Protein AF-A0A7K2Z3S9-F1 (afdb_monomer)

Mean predicted aligned error: 18.81 Å

Solvent-accessible surface area (backbone atoms only — not comparable to full-atom values): 9634 Å² total; per-residue (Å²): 133,86,85,84,77,83,76,84,80,80,79,87,72,74,95,81,72,78,74,82,77,88,62,80,85,52,61,67,60,51,36,52,52,23,56,70,39,91,51,65,69,46,23,52,49,24,52,53,47,52,54,48,53,53,50,52,51,50,52,53,52,52,50,52,52,50,53,54,51,51,51,53,50,52,53,52,51,53,52,49,55,52,51,51,52,51,51,52,31,63,73,67,68,54,88,62,94,75,72,83,78,68,78,80,77,74,78,61,55,76,69,51,48,52,50,52,47,51,53,35,47,59,48,25,63,77,72,73,45,93,64,73,96,66,83,81,72,56,65,71,56,48,54,52,42,48,50,52,66,63,56,66,77,74,124

pLDDT: mean 78.8, std 19.49, range [33.44, 98.38]

Foldseek 3Di:
DDDDDDDPDPPPDDPPPPPPPPDPPPLVVCLVCQCPDPDPVSNVVSVVVVVVVVVVVVVVVVVVVVVVVVVVVVVVVQVVVVVVVVVVCVVVVPPDPPPPPDRPPPPDPPVVQVVLLVVLVVVCVVVVHDFDPDDDTDPVSSVVSVCVVVVVVPD

Radius of gyration: 31.71 Å; Cα contacts (8 Å, |Δi|>4): 52; chains: 1; bounding box: 63×35×112 Å

Structure (mmCIF, N/CA/C/O backbone):
data_AF-A0A7K2Z3S9-F1
#
_entry.id   AF-A0A7K2Z3S9-F1
#
loop_
_atom_site.group_PDB
_atom_site.id
_atom_site.type_symbol
_atom_site.label_atom_id
_atom_site.label_alt_id
_atom_site.label_comp_id
_atom_site.label_asym_id
_atom_site.label_entity_id
_atom_site.label_seq_i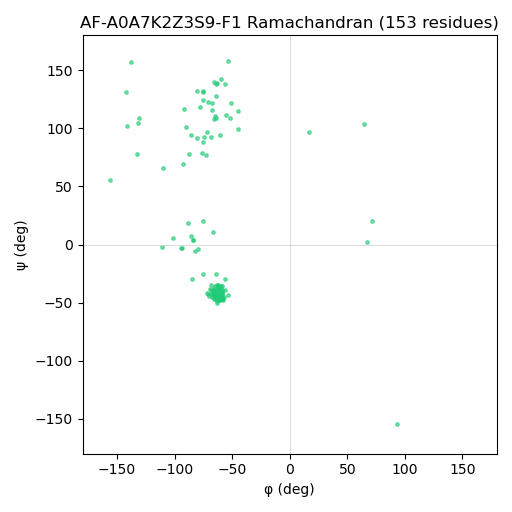d
_atom_site.pdbx_PDB_ins_code
_atom_site.Cartn_x
_atom_site.Cartn_y
_atom_site.Cartn_z
_atom_site.occupancy
_atom_site.B_iso_or_equiv
_atom_site.auth_seq_id
_atom_site.auth_comp_id
_atom_site.auth_asym_id
_atom_site.auth_atom_id
_atom_site.pdbx_PDB_model_num
ATOM 1 N N . MET A 1 1 ? 35.272 22.541 -72.892 1.00 40.94 1 MET A N 1
ATOM 2 C CA . MET A 1 1 ? 33.883 22.992 -73.126 1.00 40.94 1 MET A CA 1
ATOM 3 C C . MET A 1 1 ? 33.011 22.112 -72.241 1.00 40.94 1 MET A C 1
ATOM 5 O O . MET A 1 1 ? 33.272 20.923 -72.189 1.00 40.94 1 MET A O 1
ATOM 9 N N . ILE A 1 2 ? 32.170 22.737 -71.425 1.00 45.34 2 ILE A N 1
ATOM 10 C CA . ILE A 1 2 ? 31.662 22.277 -70.119 1.00 45.34 2 ILE A CA 1
ATOM 11 C C . ILE A 1 2 ? 30.796 21.007 -70.229 1.00 45.34 2 ILE A C 1
ATOM 13 O O . ILE A 1 2 ? 29.838 20.997 -70.995 1.00 45.34 2 ILE A O 1
ATOM 17 N N . GLU A 1 3 ? 31.111 19.970 -69.443 1.00 49.41 3 GLU A N 1
ATOM 18 C CA . GLU A 1 3 ? 30.195 18.853 -69.170 1.00 49.41 3 GLU A CA 1
ATOM 19 C C . GLU A 1 3 ? 29.161 19.301 -68.132 1.00 49.41 3 GLU A C 1
ATOM 21 O O . GLU A 1 3 ? 29.504 19.683 -67.014 1.00 49.41 3 GLU A O 1
ATOM 26 N N . ILE A 1 4 ? 27.889 19.286 -68.524 1.00 55.91 4 ILE A N 1
ATOM 27 C CA . ILE A 1 4 ? 26.749 19.520 -67.640 1.00 55.91 4 ILE A CA 1
ATOM 28 C C . ILE A 1 4 ? 26.342 18.155 -67.086 1.00 55.91 4 ILE A C 1
ATOM 30 O O . ILE A 1 4 ? 25.690 17.371 -67.773 1.00 55.91 4 ILE A O 1
ATOM 34 N N . VAL A 1 5 ? 26.739 17.871 -65.848 1.00 63.78 5 VAL A N 1
ATOM 35 C CA . VAL A 1 5 ? 26.147 16.799 -65.043 1.00 63.78 5 VAL A CA 1
ATOM 36 C C . VAL A 1 5 ? 25.021 17.439 -64.228 1.00 63.78 5 VAL A C 1
ATOM 38 O O . VAL A 1 5 ? 25.312 18.337 -63.438 1.00 63.78 5 VAL A O 1
ATOM 41 N N . PRO A 1 6 ? 23.744 17.059 -64.410 1.00 62.94 6 PRO A N 1
ATOM 42 C CA . PRO A 1 6 ? 22.683 17.548 -63.542 1.00 62.94 6 PRO A CA 1
ATOM 43 C C . PRO A 1 6 ? 22.820 16.911 -62.153 1.00 62.94 6 PRO A C 1
ATOM 45 O O . PRO A 1 6 ? 22.829 15.687 -62.013 1.00 62.94 6 PRO A O 1
ATOM 48 N N . GLU A 1 7 ? 22.948 17.760 -61.136 1.00 56.31 7 GLU A N 1
ATOM 49 C CA . GLU A 1 7 ? 22.914 17.387 -59.722 1.00 56.31 7 GLU A CA 1
ATOM 50 C C . GLU A 1 7 ? 21.568 16.723 -59.370 1.00 56.31 7 GLU A C 1
ATOM 52 O O . GLU A 1 7 ? 20.523 17.155 -59.872 1.00 56.31 7 GLU A O 1
ATOM 57 N N . PRO A 1 8 ? 21.540 15.690 -58.505 1.00 57.94 8 PRO A N 1
ATOM 58 C CA . PRO A 1 8 ? 20.286 15.204 -57.955 1.00 57.94 8 PRO A CA 1
ATOM 59 C C . PRO A 1 8 ? 19.693 16.270 -57.027 1.00 57.94 8 PRO A C 1
ATOM 61 O O . PRO A 1 8 ? 20.310 16.694 -56.052 1.00 57.94 8 PRO A O 1
ATOM 64 N N . VAL A 1 9 ? 18.478 16.685 -57.375 1.00 52.41 9 VAL A N 1
ATOM 65 C CA . VAL A 1 9 ? 17.590 17.577 -56.627 1.00 52.41 9 VAL A CA 1
ATOM 66 C C . VAL A 1 9 ? 17.554 17.163 -55.154 1.00 52.41 9 VAL A C 1
ATOM 68 O O . VAL A 1 9 ? 17.074 16.080 -54.822 1.00 52.41 9 VAL A O 1
ATOM 71 N N . ILE A 1 10 ? 18.055 18.027 -54.268 1.00 51.09 10 ILE A N 1
ATOM 72 C CA . ILE A 1 10 ? 17.762 17.936 -52.837 1.00 51.09 10 ILE A CA 1
ATOM 73 C C . ILE A 1 10 ? 16.328 18.438 -52.687 1.00 51.09 10 ILE A C 1
ATOM 75 O O . ILE A 1 10 ? 16.091 19.646 -52.624 1.00 51.09 10 ILE A O 1
ATOM 79 N N . ASP A 1 11 ? 15.374 17.510 -52.725 1.00 43.53 11 ASP A N 1
ATOM 80 C CA . ASP A 1 11 ? 13.976 17.814 -52.454 1.00 43.53 11 ASP A CA 1
ATOM 81 C C . ASP A 1 11 ? 13.872 18.265 -50.994 1.00 43.53 11 ASP A C 1
ATOM 83 O O . ASP A 1 11 ? 14.125 17.516 -50.047 1.00 43.53 11 ASP A O 1
ATOM 87 N N . THR A 1 12 ? 13.629 19.561 -50.832 1.00 52.44 12 THR A N 1
ATOM 88 C CA . THR A 1 12 ? 13.254 20.166 -49.563 1.00 52.44 12 THR A CA 1
ATOM 89 C C . THR A 1 12 ? 11.768 19.900 -49.401 1.00 52.44 12 THR A C 1
ATOM 91 O O . THR A 1 12 ? 10.946 20.687 -49.865 1.00 52.44 12 THR A O 1
ATOM 94 N N . THR A 1 13 ? 11.435 18.793 -48.747 1.00 47.69 13 THR A N 1
ATOM 95 C CA . THR A 1 13 ? 10.054 18.451 -48.401 1.00 47.69 13 THR A CA 1
ATOM 96 C C . THR A 1 13 ? 9.993 18.073 -46.924 1.00 47.69 13 THR A C 1
ATOM 98 O O . THR A 1 13 ? 10.512 17.045 -46.498 1.00 47.69 13 THR A O 1
ATOM 101 N N . ASP A 1 14 ? 9.381 18.990 -46.175 1.00 43.44 14 ASP A N 1
ATOM 102 C CA . ASP A 1 14 ? 8.762 18.871 -44.853 1.00 43.44 14 ASP A CA 1
ATOM 103 C C . ASP A 1 14 ? 9.620 18.534 -43.617 1.00 43.44 14 ASP A C 1
ATOM 105 O O . ASP A 1 14 ? 9.869 17.371 -43.307 1.00 43.44 14 ASP A O 1
ATOM 109 N N . PRO A 1 15 ? 9.924 19.530 -42.755 1.00 46.00 15 PRO A N 1
ATOM 110 C CA . PRO A 1 15 ? 10.217 19.287 -41.340 1.00 46.00 15 PRO A CA 1
ATOM 111 C C . PRO A 1 15 ? 8.951 18.986 -40.503 1.00 46.00 15 PRO A C 1
ATOM 113 O O . PRO A 1 15 ? 8.977 19.136 -39.282 1.00 46.00 15 PRO A O 1
ATOM 116 N N . GLU A 1 16 ? 7.839 18.576 -41.119 1.00 48.44 16 GLU A N 1
ATOM 117 C CA . GLU A 1 16 ? 6.556 18.345 -40.447 1.00 48.44 16 GLU A CA 1
ATOM 118 C C . GLU A 1 16 ? 6.210 16.850 -40.402 1.00 48.44 16 GLU A C 1
ATOM 120 O O . GLU A 1 16 ? 5.272 16.371 -41.025 1.00 48.44 16 GLU A O 1
ATOM 125 N N . SER A 1 17 ? 7.004 16.079 -39.662 1.00 49.88 17 SER A N 1
ATOM 126 C CA . SER A 1 17 ? 6.591 14.775 -39.118 1.00 49.88 17 SER A CA 1
ATOM 127 C C . SER A 1 17 ? 7.445 14.440 -37.897 1.00 49.88 17 SER A C 1
ATOM 129 O O . SER A 1 17 ? 8.106 13.407 -37.817 1.00 49.88 17 SER A O 1
ATOM 131 N N . ILE A 1 18 ? 7.453 15.348 -36.917 1.00 48.66 18 ILE A N 1
ATOM 132 C CA . ILE A 1 18 ? 7.690 14.935 -35.533 1.00 48.66 18 ILE A CA 1
ATOM 133 C C . ILE A 1 18 ? 6.375 14.290 -35.123 1.00 48.66 18 ILE A C 1
ATOM 135 O O . ILE A 1 18 ? 5.440 14.978 -34.722 1.00 48.66 18 ILE A O 1
ATOM 139 N N . ASP A 1 19 ? 6.281 12.993 -35.392 1.00 47.06 19 ASP A N 1
ATOM 140 C CA . ASP A 1 19 ? 5.089 12.196 -35.175 1.00 47.06 19 ASP A CA 1
ATOM 141 C C . ASP A 1 19 ? 4.615 12.413 -33.734 1.00 47.06 19 ASP A C 1
ATOM 143 O O . ASP A 1 19 ? 5.273 12.031 -32.760 1.00 47.06 19 ASP A O 1
ATOM 147 N N . ALA A 1 20 ? 3.503 13.126 -33.610 1.00 50.22 20 ALA A N 1
ATOM 148 C CA . ALA A 1 20 ? 2.842 13.415 -32.360 1.00 50.22 20 ALA A CA 1
ATOM 149 C C . ALA A 1 20 ? 2.165 12.128 -31.880 1.00 50.22 20 ALA A C 1
ATOM 151 O O . ALA A 1 20 ? 0.960 11.969 -32.016 1.00 50.22 20 ALA A O 1
ATOM 152 N N . HIS A 1 21 ? 2.941 11.199 -31.324 1.00 47.91 21 HIS A N 1
ATOM 153 C CA . HIS A 1 21 ? 2.399 10.117 -30.504 1.00 47.91 21 HIS A CA 1
ATOM 154 C C . HIS A 1 21 ? 2.426 10.558 -29.040 1.00 47.91 21 HIS A C 1
ATOM 156 O O . HIS A 1 21 ? 3.204 10.083 -28.213 1.00 47.91 21 HIS A O 1
ATOM 162 N N . ASP A 1 22 ? 1.559 11.526 -28.753 1.00 51.62 22 ASP A N 1
ATOM 163 C CA . ASP A 1 22 ? 0.959 11.691 -27.437 1.00 51.62 22 ASP A CA 1
ATOM 164 C C . ASP A 1 22 ? -0.128 10.614 -27.308 1.00 51.62 22 ASP A C 1
ATOM 166 O O . ASP A 1 22 ? -1.302 10.859 -27.553 1.00 51.62 22 ASP A O 1
ATOM 170 N N . ASP A 1 23 ? 0.282 9.381 -27.019 1.00 55.59 23 ASP A N 1
ATOM 171 C CA . ASP A 1 23 ? -0.625 8.274 -26.720 1.00 55.59 23 ASP A CA 1
ATOM 172 C C . ASP A 1 23 ? 0.029 7.466 -25.602 1.00 55.59 23 ASP A C 1
ATOM 174 O O . ASP A 1 23 ? 1.025 6.786 -25.826 1.00 55.59 23 ASP A O 1
ATOM 178 N N . VAL A 1 24 ? -0.468 7.662 -24.375 1.00 59.84 24 VAL A N 1
ATOM 179 C CA . VAL A 1 24 ? -0.155 6.936 -23.127 1.00 59.84 24 VAL A CA 1
ATOM 180 C C . VAL A 1 24 ? 1.142 6.124 -23.196 1.00 59.84 24 VAL A C 1
ATOM 182 O O . VAL A 1 24 ? 1.125 4.987 -23.655 1.00 59.84 24 VAL A O 1
ATOM 185 N N . LEU A 1 25 ? 2.251 6.687 -22.696 1.00 75.25 25 LEU A N 1
ATOM 186 C CA . LEU A 1 25 ? 3.539 5.994 -22.566 1.00 75.25 25 LEU A CA 1
ATOM 187 C C . LEU A 1 25 ? 3.346 4.587 -21.980 1.00 75.25 25 LEU A C 1
ATOM 189 O O . LEU A 1 25 ? 3.221 4.420 -20.763 1.00 75.25 25 LEU A O 1
ATOM 193 N N . ASP A 1 26 ? 3.334 3.580 -22.854 1.00 91.19 26 ASP A N 1
ATOM 194 C CA . ASP A 1 26 ? 3.321 2.182 -22.460 1.00 91.19 26 ASP A CA 1
ATOM 195 C C . ASP A 1 26 ? 4.707 1.860 -21.902 1.00 91.19 26 ASP A C 1
ATOM 197 O O . ASP A 1 26 ? 5.683 1.631 -22.623 1.00 91.19 26 ASP A O 1
ATOM 201 N N . VAL A 1 27 ? 4.796 1.931 -20.574 1.00 93.31 27 VAL A N 1
ATOM 202 C CA . VAL A 1 27 ? 6.034 1.731 -19.824 1.00 93.31 27 VAL A CA 1
ATOM 203 C C . VAL A 1 27 ? 6.612 0.343 -20.100 1.00 93.31 27 VAL A C 1
ATOM 205 O O . VAL A 1 27 ? 7.832 0.217 -20.205 1.00 93.31 27 VAL A O 1
ATOM 208 N N . ASP A 1 28 ? 5.771 -0.678 -20.271 1.00 93.69 28 ASP A N 1
ATOM 209 C CA . ASP A 1 28 ? 6.231 -2.043 -20.520 1.00 93.69 28 ASP A CA 1
ATOM 210 C C . ASP A 1 28 ? 6.799 -2.172 -21.940 1.00 93.69 28 ASP A C 1
ATOM 212 O O . ASP A 1 28 ? 7.888 -2.731 -22.120 1.00 93.69 28 ASP A O 1
ATOM 216 N N . ALA A 1 29 ? 6.140 -1.570 -22.938 1.00 94.44 29 ALA A N 1
ATOM 217 C CA . ALA A 1 29 ? 6.666 -1.503 -24.303 1.00 94.44 29 ALA A CA 1
ATOM 218 C C . ALA A 1 29 ? 7.991 -0.722 -24.379 1.00 94.44 29 ALA A C 1
ATOM 220 O O . ALA A 1 29 ? 8.931 -1.152 -25.056 1.00 94.44 29 ALA A O 1
ATOM 221 N N . LEU A 1 30 ? 8.111 0.387 -23.642 1.00 95.75 30 LEU A N 1
ATOM 222 C CA . LEU A 1 30 ? 9.327 1.204 -23.605 1.00 95.75 30 LEU A CA 1
ATOM 223 C C . LEU A 1 30 ? 10.502 0.456 -22.955 1.00 95.75 30 LEU A C 1
ATOM 225 O O . LEU A 1 30 ? 11.637 0.528 -23.434 1.00 95.75 30 LEU A O 1
ATOM 229 N N . LEU A 1 31 ? 10.237 -0.291 -21.880 1.00 96.88 31 LEU A N 1
ATOM 230 C CA . LEU A 1 31 ? 11.240 -1.135 -21.230 1.00 96.88 31 LEU A CA 1
ATOM 231 C C . LEU A 1 31 ? 11.673 -2.295 -22.128 1.00 96.88 31 LEU A C 1
ATOM 2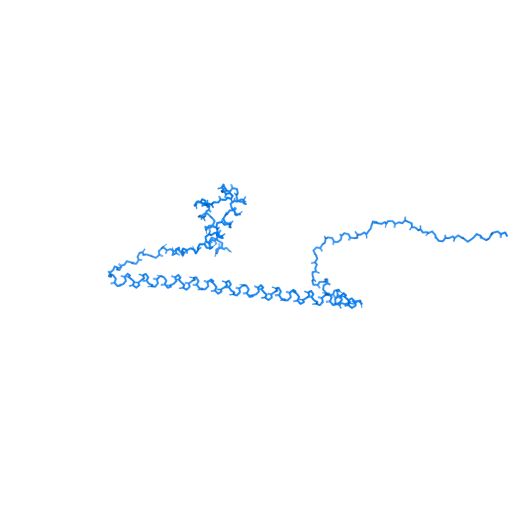33 O O . LEU A 1 31 ? 12.870 -2.580 -22.205 1.00 96.88 31 LEU A O 1
ATOM 237 N N . ALA A 1 32 ? 10.733 -2.928 -22.836 1.00 96.81 32 ALA A N 1
ATOM 238 C CA . ALA A 1 32 ? 11.028 -4.000 -23.784 1.00 96.81 32 ALA A CA 1
ATOM 239 C C . ALA A 1 32 ? 11.885 -3.501 -24.960 1.00 96.81 32 ALA A C 1
ATOM 241 O O . ALA A 1 32 ? 12.909 -4.111 -25.283 1.00 96.81 32 ALA A O 1
ATOM 242 N N . TRP A 1 33 ? 11.527 -2.354 -25.545 1.00 96.94 33 TRP A N 1
ATOM 243 C CA . TRP A 1 33 ? 12.335 -1.689 -26.570 1.00 96.94 33 TRP A CA 1
ATOM 244 C C . TRP A 1 33 ? 13.736 -1.349 -26.047 1.00 96.94 33 TRP A C 1
ATOM 246 O O . TRP A 1 33 ? 14.741 -1.670 -26.685 1.00 96.94 33 TRP A O 1
ATOM 256 N N . GLY A 1 34 ? 13.814 -0.761 -24.850 1.00 97.56 34 GLY A N 1
ATOM 257 C CA . GLY A 1 34 ? 15.080 -0.376 -24.237 1.00 97.56 34 GLY A CA 1
ATOM 258 C C . GLY A 1 34 ? 15.993 -1.575 -23.963 1.00 97.56 34 GLY A C 1
ATOM 259 O O . GLY A 1 34 ? 17.201 -1.485 -24.181 1.00 97.56 34 GLY A O 1
ATOM 260 N N . ALA A 1 35 ? 15.431 -2.717 -23.561 1.00 97.00 35 ALA A N 1
ATOM 261 C CA . ALA A 1 35 ? 16.168 -3.961 -23.335 1.00 97.00 35 ALA A CA 1
ATOM 262 C C . ALA A 1 35 ? 16.717 -4.584 -24.633 1.00 97.00 35 ALA A C 1
ATOM 264 O O . ALA A 1 35 ? 17.821 -5.134 -24.627 1.00 97.00 35 ALA A O 1
ATOM 265 N N . ALA A 1 36 ? 15.990 -4.463 -25.747 1.00 97.38 36 ALA A N 1
ATOM 266 C CA . ALA A 1 36 ? 16.415 -4.947 -27.064 1.00 97.38 36 ALA A CA 1
ATOM 267 C C . ALA A 1 36 ? 17.364 -3.979 -27.801 1.00 97.38 36 ALA A C 1
ATOM 269 O O . ALA A 1 36 ? 17.888 -4.308 -28.867 1.00 97.38 36 ALA A O 1
ATOM 270 N N . HIS A 1 37 ? 17.602 -2.785 -27.251 1.00 97.81 37 HIS A N 1
ATOM 271 C CA . HIS A 1 37 ? 18.325 -1.731 -27.949 1.00 97.81 37 HIS A CA 1
ATOM 272 C C . HIS A 1 37 ? 19.806 -2.096 -28.212 1.00 97.81 37 HIS A C 1
ATOM 274 O O . HIS A 1 37 ? 20.475 -2.613 -27.311 1.00 97.81 37 HIS A O 1
ATOM 280 N N . PRO A 1 38 ? 20.389 -1.778 -29.389 1.00 96.62 38 PRO A N 1
ATOM 281 C CA . PRO A 1 38 ? 21.795 -2.080 -29.704 1.00 96.62 38 PRO A CA 1
ATOM 282 C C . PRO A 1 38 ? 22.816 -1.408 -28.769 1.00 96.62 38 PRO A C 1
ATOM 284 O O . PRO A 1 38 ? 23.837 -1.999 -28.407 1.00 96.62 38 PRO A O 1
ATOM 287 N N . THR A 1 39 ? 22.529 -0.185 -28.327 1.00 98.31 39 THR A N 1
ATOM 288 C CA . THR A 1 39 ? 23.381 0.590 -27.410 1.00 98.31 39 THR A CA 1
ATOM 289 C C . THR A 1 39 ? 23.297 0.092 -25.964 1.00 98.31 39 THR A C 1
ATOM 291 O O . THR A 1 39 ? 22.229 0.115 -25.353 1.00 98.31 39 THR A O 1
ATOM 294 N N . ALA A 1 40 ? 24.441 -0.260 -25.366 1.00 97.88 40 ALA A N 1
ATOM 295 C CA . ALA A 1 40 ? 24.522 -0.773 -23.991 1.00 97.88 40 ALA A CA 1
ATOM 296 C C . ALA A 1 40 ? 23.980 0.199 -22.925 1.00 97.88 40 ALA A C 1
ATOM 298 O O . ALA A 1 40 ? 23.356 -0.232 -21.954 1.00 97.88 40 ALA A O 1
ATOM 299 N N . THR A 1 41 ? 24.173 1.507 -23.117 1.00 97.81 41 THR A N 1
ATOM 300 C CA . THR A 1 41 ? 23.666 2.546 -22.207 1.00 97.81 41 THR A CA 1
ATOM 301 C C . THR A 1 41 ? 22.142 2.518 -22.100 1.00 97.81 41 THR A C 1
ATOM 303 O O . THR A 1 41 ? 21.609 2.630 -21.000 1.00 97.81 41 THR A O 1
ATOM 306 N N . ILE A 1 42 ? 21.443 2.311 -23.221 1.00 97.69 42 ILE A N 1
ATOM 307 C CA . ILE A 1 42 ? 19.975 2.265 -23.257 1.00 97.69 42 ILE A CA 1
ATOM 308 C C . ILE A 1 42 ? 19.466 0.984 -22.588 1.00 97.69 42 ILE A C 1
ATOM 310 O O . ILE A 1 42 ? 18.580 1.060 -21.741 1.00 97.69 42 ILE A O 1
ATOM 314 N N . ARG A 1 43 ? 20.106 -0.166 -22.844 1.00 98.31 43 ARG A N 1
ATOM 315 C CA . ARG A 1 43 ? 19.785 -1.417 -22.131 1.00 98.31 43 ARG A CA 1
ATOM 316 C C . ARG A 1 43 ? 19.951 -1.284 -20.619 1.00 98.31 43 ARG A C 1
ATOM 318 O O . ARG A 1 43 ? 19.064 -1.658 -19.859 1.00 98.31 43 ARG A O 1
A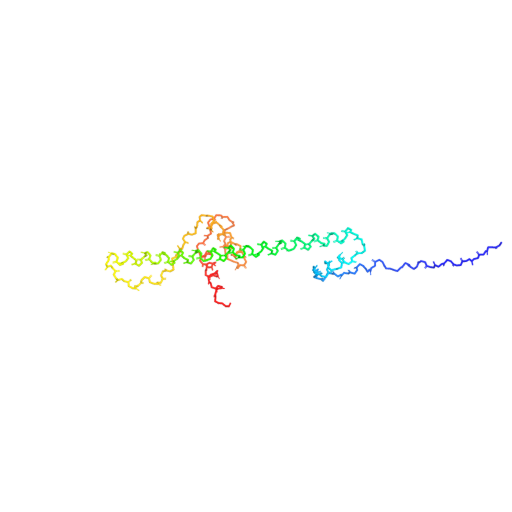TOM 325 N N . THR A 1 44 ? 21.061 -0.684 -20.186 1.00 98.19 44 THR A N 1
ATOM 326 C CA . THR A 1 44 ? 21.343 -0.439 -18.761 1.00 98.19 44 THR A CA 1
ATOM 327 C C . THR A 1 44 ? 20.302 0.495 -18.136 1.00 98.19 44 THR A C 1
ATOM 329 O O . THR A 1 44 ? 19.906 0.305 -16.985 1.00 98.19 44 THR A O 1
ATOM 332 N N . LEU A 1 45 ? 19.845 1.512 -18.874 1.00 98.12 45 LEU A N 1
ATOM 333 C CA . LEU A 1 45 ? 18.791 2.416 -18.415 1.00 98.12 45 LEU A CA 1
ATOM 334 C C . LEU A 1 45 ? 17.456 1.676 -18.246 1.00 98.12 45 LEU A C 1
ATOM 336 O O . LEU A 1 45 ? 16.808 1.838 -17.209 1.00 98.12 45 LEU A O 1
ATOM 340 N N . ALA A 1 46 ? 17.074 0.842 -19.215 1.00 97.88 46 ALA A N 1
ATOM 341 C CA . ALA A 1 46 ? 15.861 0.030 -19.144 1.00 97.88 46 ALA A CA 1
ATOM 342 C C . ALA A 1 46 ? 15.894 -0.921 -17.938 1.00 97.88 46 ALA A C 1
ATOM 344 O O . ALA A 1 46 ? 14.960 -0.942 -17.139 1.00 97.88 46 ALA A O 1
ATOM 345 N N . GLU A 1 47 ? 17.010 -1.622 -17.729 1.00 97.94 47 GLU A N 1
ATOM 346 C CA . GLU A 1 47 ? 17.177 -2.528 -16.591 1.00 97.94 47 GLU A CA 1
ATOM 347 C C . GLU A 1 47 ? 17.055 -1.797 -15.243 1.00 97.94 47 GLU A C 1
ATOM 349 O O . GLU A 1 47 ? 16.301 -2.218 -14.362 1.00 97.94 47 GLU A O 1
ATOM 354 N N . ARG A 1 48 ? 17.742 -0.659 -15.079 1.00 98.31 48 ARG A N 1
ATOM 355 C CA . ARG A 1 48 ? 17.656 0.150 -13.850 1.00 98.31 48 ARG A CA 1
ATOM 356 C C . ARG A 1 48 ? 16.243 0.663 -13.598 1.00 98.31 48 ARG A C 1
ATOM 358 O O . ARG A 1 48 ? 15.799 0.699 -12.450 1.00 98.31 48 ARG A O 1
ATOM 365 N N . THR A 1 49 ? 15.543 1.048 -14.657 1.00 98.06 49 THR A N 1
ATOM 366 C CA . THR A 1 49 ? 14.164 1.532 -14.566 1.00 98.06 49 THR A CA 1
ATOM 367 C C . THR A 1 49 ? 13.228 0.403 -14.142 1.00 98.06 49 THR A C 1
ATOM 369 O O . THR A 1 49 ? 12.461 0.582 -13.197 1.00 98.06 49 THR A O 1
ATOM 372 N N . ALA A 1 50 ? 13.361 -0.787 -14.734 1.00 97.31 50 ALA A N 1
ATOM 373 C CA . ALA A 1 50 ? 12.603 -1.974 -14.340 1.00 97.31 50 ALA A CA 1
ATOM 374 C C . ALA A 1 50 ? 12.838 -2.345 -12.863 1.00 97.31 50 ALA A C 1
ATOM 376 O O . ALA A 1 50 ? 11.886 -2.580 -12.114 1.00 97.31 50 ALA A O 1
ATOM 377 N N . GLN A 1 51 ? 14.092 -2.307 -12.398 1.00 98.06 51 GLN A N 1
ATOM 378 C CA . GLN A 1 51 ? 14.417 -2.503 -10.979 1.00 98.06 51 GLN A CA 1
ATOM 379 C C . GLN A 1 51 ? 13.771 -1.431 -10.083 1.00 98.06 51 GLN A C 1
ATOM 381 O O . GLN A 1 51 ? 13.292 -1.738 -8.989 1.00 98.06 51 GLN A O 1
ATOM 386 N N . GLY A 1 52 ? 13.736 -0.174 -10.535 1.00 98.25 52 GLY A N 1
ATOM 387 C CA . GLY A 1 52 ? 13.060 0.922 -9.840 1.00 98.25 52 GLY A CA 1
ATOM 388 C C . GLY A 1 52 ? 11.553 0.692 -9.696 1.00 98.25 52 GLY A C 1
ATOM 389 O O . GLY A 1 52 ? 11.013 0.836 -8.596 1.00 98.25 52 GLY A O 1
ATOM 390 N N . LEU A 1 53 ? 10.885 0.267 -10.770 1.00 97.94 53 LEU A N 1
ATOM 391 C CA . LEU A 1 53 ? 9.456 -0.063 -10.751 1.00 97.94 53 LEU A CA 1
ATOM 392 C C . LEU A 1 53 ? 9.153 -1.248 -9.830 1.00 97.94 53 LEU A C 1
ATOM 394 O O . LEU A 1 53 ? 8.210 -1.179 -9.040 1.00 97.94 53 LEU A O 1
ATOM 398 N N . ALA A 1 54 ? 9.985 -2.293 -9.854 1.00 97.38 54 ALA A N 1
ATOM 399 C CA . ALA A 1 54 ? 9.846 -3.436 -8.952 1.00 97.38 54 ALA A CA 1
ATOM 400 C C . ALA A 1 54 ? 9.926 -3.011 -7.474 1.00 97.38 54 ALA A C 1
ATOM 402 O O . ALA A 1 54 ? 9.096 -3.418 -6.657 1.00 97.38 54 ALA A O 1
ATOM 403 N N . ARG A 1 55 ? 10.867 -2.120 -7.131 1.00 98.19 55 ARG A N 1
ATOM 404 C CA . ARG A 1 55 ? 10.972 -1.555 -5.775 1.00 98.19 55 ARG A CA 1
ATOM 405 C C . ARG A 1 55 ? 9.741 -0.733 -5.400 1.00 98.19 55 ARG A C 1
ATOM 407 O O . ARG A 1 55 ? 9.233 -0.876 -4.290 1.00 98.19 55 ARG A O 1
ATOM 414 N N . LEU A 1 56 ? 9.229 0.109 -6.300 1.00 98.38 56 LEU A N 1
ATOM 415 C CA . LEU A 1 56 ? 8.001 0.875 -6.046 1.00 98.38 56 LEU A CA 1
ATOM 416 C C . LEU A 1 56 ? 6.795 -0.041 -5.799 1.00 98.38 56 LEU A C 1
ATOM 418 O O . LEU A 1 56 ? 6.012 0.212 -4.879 1.00 98.38 56 LEU A O 1
ATOM 422 N N . ALA A 1 57 ? 6.666 -1.123 -6.569 1.00 97.25 57 ALA A N 1
ATOM 423 C CA . ALA A 1 57 ? 5.626 -2.126 -6.364 1.00 97.25 57 ALA A CA 1
ATOM 424 C C . ALA A 1 57 ? 5.745 -2.788 -4.981 1.00 97.25 57 ALA A C 1
ATOM 426 O O . ALA A 1 57 ? 4.748 -2.900 -4.261 1.00 97.25 57 ALA A O 1
ATOM 427 N N . 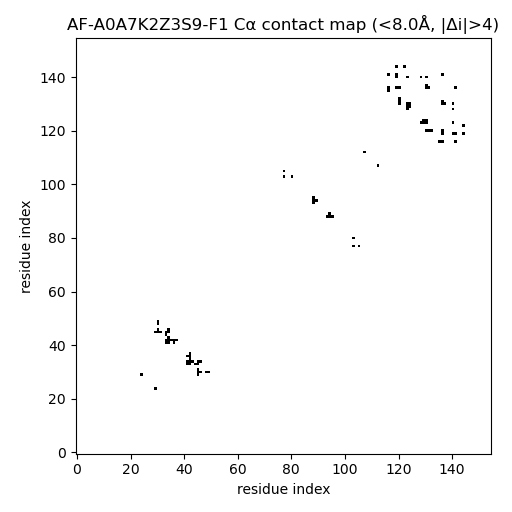GLU A 1 58 ? 6.961 -3.145 -4.563 1.00 96.44 58 GLU A N 1
ATOM 428 C CA . GLU A 1 58 ? 7.222 -3.686 -3.229 1.00 96.44 58 GLU A CA 1
ATOM 429 C C . GLU A 1 58 ? 6.859 -2.686 -2.118 1.00 96.44 58 GLU A C 1
ATOM 431 O O . GLU A 1 58 ? 6.167 -3.040 -1.159 1.00 96.44 58 GLU A O 1
ATOM 436 N N . HIS A 1 59 ? 7.256 -1.418 -2.252 1.00 96.75 59 HIS A N 1
ATOM 437 C CA . HIS A 1 59 ? 6.888 -0.366 -1.301 1.00 96.75 59 HIS A CA 1
ATOM 438 C C . HIS A 1 59 ? 5.370 -0.204 -1.187 1.00 96.75 59 HIS A C 1
ATOM 440 O O . HIS A 1 59 ? 4.845 -0.099 -0.076 1.00 96.75 59 HIS A O 1
ATOM 446 N N . ARG A 1 60 ? 4.650 -0.246 -2.313 1.00 97.62 60 ARG A N 1
ATOM 447 C CA . ARG A 1 60 ? 3.183 -0.190 -2.329 1.00 97.62 60 ARG A CA 1
ATOM 448 C C . ARG A 1 60 ? 2.558 -1.397 -1.629 1.00 97.62 60 ARG A C 1
ATOM 450 O O . ARG A 1 60 ? 1.589 -1.230 -0.888 1.00 97.62 60 ARG A O 1
ATOM 457 N N . ALA A 1 61 ? 3.097 -2.596 -1.838 1.00 96.88 61 ALA A N 1
ATOM 458 C CA . ALA A 1 61 ? 2.627 -3.805 -1.164 1.00 96.88 61 ALA A CA 1
ATOM 459 C C . ALA A 1 61 ? 2.843 -3.724 0.356 1.00 96.88 61 ALA A C 1
ATOM 461 O O . ALA A 1 61 ? 1.920 -4.000 1.126 1.00 96.88 61 ALA A O 1
ATOM 462 N N . ARG A 1 62 ? 4.022 -3.264 0.795 1.00 96.06 62 ARG A N 1
ATOM 463 C CA . ARG A 1 62 ? 4.324 -3.044 2.219 1.00 96.06 62 ARG A CA 1
ATOM 464 C C . ARG A 1 62 ? 3.406 -1.993 2.841 1.00 96.06 62 ARG A C 1
ATOM 466 O O . ARG A 1 62 ? 2.886 -2.230 3.925 1.00 96.06 62 ARG A O 1
ATOM 473 N N . ALA A 1 63 ? 3.162 -0.876 2.154 1.00 95.50 63 ALA A N 1
ATOM 474 C CA . ALA A 1 63 ? 2.239 0.157 2.627 1.00 95.50 63 ALA A CA 1
ATOM 475 C C . ALA A 1 63 ? 0.826 -0.410 2.846 1.00 95.50 63 ALA A C 1
ATOM 477 O O . ALA A 1 63 ? 0.278 -0.280 3.935 1.00 95.50 63 ALA A O 1
ATOM 478 N N . ARG A 1 64 ? 0.293 -1.162 1.873 1.00 95.94 64 ARG A N 1
ATOM 479 C CA . ARG A 1 64 ? -1.006 -1.845 2.014 1.00 95.94 64 ARG A CA 1
ATOM 480 C C . ARG A 1 64 ? -1.040 -2.825 3.188 1.00 95.94 64 ARG A C 1
ATOM 482 O O . ARG A 1 64 ? -2.054 -2.922 3.871 1.00 95.94 64 ARG A O 1
ATOM 489 N N . ALA A 1 65 ? 0.050 -3.555 3.425 1.00 94.31 65 ALA A N 1
ATOM 490 C CA . ALA A 1 65 ? 0.144 -4.471 4.559 1.00 94.31 65 ALA A CA 1
ATOM 491 C C . ALA A 1 65 ? 0.123 -3.726 5.905 1.00 94.31 65 ALA A C 1
ATOM 493 O O . ALA A 1 65 ? -0.539 -4.178 6.840 1.00 94.31 65 ALA A O 1
ATOM 494 N N . VAL A 1 66 ? 0.801 -2.577 5.993 1.00 96.12 66 VAL A N 1
ATOM 495 C CA . VAL A 1 66 ? 0.768 -1.702 7.174 1.00 96.12 66 VAL A CA 1
ATOM 496 C C . VAL A 1 66 ? -0.639 -1.158 7.401 1.00 96.12 66 VAL A C 1
ATOM 498 O O . VAL A 1 66 ? -1.150 -1.283 8.512 1.00 96.12 66 VAL A O 1
ATOM 501 N N . ASP A 1 67 ? -1.289 -0.635 6.363 1.00 93.06 67 ASP A N 1
ATOM 502 C CA . ASP A 1 67 ? -2.650 -0.098 6.461 1.00 93.06 67 ASP A CA 1
ATOM 503 C C . ASP A 1 67 ? -3.640 -1.179 6.929 1.00 93.06 67 ASP A C 1
ATOM 505 O O . ASP A 1 67 ? -4.442 -0.955 7.837 1.00 93.06 67 ASP A O 1
ATOM 509 N N . ALA A 1 68 ? -3.535 -2.396 6.383 1.00 93.81 68 ALA A N 1
ATOM 510 C CA . ALA A 1 68 ? -4.355 -3.530 6.804 1.00 93.81 68 ALA A CA 1
ATOM 511 C C . ALA A 1 68 ? -4.093 -3.933 8.266 1.00 93.81 68 ALA A C 1
ATOM 513 O O . ALA A 1 68 ? -5.026 -4.257 9.003 1.00 93.81 68 ALA A O 1
ATOM 514 N N . ALA A 1 69 ? -2.834 -3.909 8.711 1.00 94.00 69 ALA A N 1
ATOM 515 C CA . ALA A 1 69 ? -2.493 -4.183 10.105 1.00 94.00 69 ALA A CA 1
ATOM 516 C C . ALA A 1 69 ? -3.035 -3.097 11.050 1.00 94.00 69 ALA A C 1
ATOM 518 O O . ALA A 1 69 ? -3.550 -3.418 12.122 1.00 94.00 69 ALA A O 1
ATOM 519 N N . GLN A 1 70 ? -2.976 -1.826 10.646 1.00 95.62 70 GLN A N 1
ATOM 520 C CA . GLN A 1 70 ? -3.545 -0.709 11.401 1.00 95.62 70 GLN A CA 1
ATOM 521 C C . GLN A 1 70 ? -5.069 -0.811 11.510 1.00 95.62 70 GLN A C 1
ATOM 523 O O . GLN A 1 70 ? -5.607 -0.601 12.596 1.00 95.62 70 GLN A O 1
ATOM 528 N N . ALA A 1 71 ? -5.760 -1.192 10.434 1.00 95.00 71 ALA A N 1
ATOM 529 C CA . ALA A 1 71 ? -7.204 -1.419 10.467 1.00 95.00 71 ALA A CA 1
ATOM 530 C C . ALA A 1 71 ? -7.583 -2.498 11.497 1.00 95.00 71 ALA A C 1
ATOM 532 O O . ALA A 1 71 ? -8.426 -2.259 12.361 1.00 95.00 71 ALA A O 1
ATOM 533 N N . ARG A 1 72 ? -6.874 -3.637 11.496 1.00 94.62 72 ARG A N 1
ATOM 534 C CA . ARG A 1 72 ? -7.075 -4.710 12.490 1.00 94.62 72 ARG A CA 1
ATOM 535 C C . ARG A 1 72 ? -6.805 -4.244 13.921 1.00 94.62 72 ARG A C 1
ATOM 537 O O . ARG A 1 72 ? -7.505 -4.658 14.840 1.00 94.62 72 ARG A O 1
ATOM 544 N N . LEU A 1 73 ? -5.801 -3.387 14.124 1.00 96.69 73 LEU A N 1
ATOM 545 C CA . LEU A 1 73 ? -5.509 -2.809 15.438 1.00 96.69 73 LEU A CA 1
ATOM 546 C C . LEU A 1 73 ? -6.683 -1.959 15.940 1.00 96.69 73 LEU A C 1
ATOM 548 O O . LEU A 1 73 ? -7.075 -2.085 17.099 1.00 96.69 73 LEU A O 1
ATOM 552 N N . ILE A 1 74 ? -7.247 -1.115 15.074 1.00 95.75 74 ILE A N 1
ATOM 553 C CA . ILE A 1 74 ? -8.395 -0.264 15.409 1.00 95.75 74 ILE A CA 1
ATOM 554 C C . ILE A 1 74 ? -9.608 -1.132 15.765 1.00 95.75 74 ILE A C 1
ATOM 556 O O . ILE A 1 74 ? -10.234 -0.911 16.801 1.00 95.75 74 ILE A O 1
ATOM 560 N N . GLU A 1 75 ? -9.906 -2.158 14.965 1.00 93.31 75 GLU A N 1
ATOM 561 C CA . GLU A 1 75 ? -10.989 -3.107 15.259 1.00 93.31 75 GLU A CA 1
ATOM 562 C C . GLU A 1 75 ? -10.789 -3.808 16.607 1.00 93.31 75 GLU A C 1
ATOM 564 O O . GLU A 1 75 ? -11.705 -3.853 17.432 1.00 93.31 75 GLU A O 1
ATOM 569 N N . ALA A 1 76 ? -9.579 -4.300 16.877 1.00 95.31 76 ALA A N 1
ATOM 570 C CA . ALA A 1 76 ? -9.258 -4.949 18.143 1.00 95.31 76 ALA A CA 1
ATOM 571 C C . ALA A 1 76 ? -9.430 -3.997 19.340 1.00 95.31 76 ALA A C 1
ATOM 573 O O . ALA A 1 76 ? -9.970 -4.398 20.373 1.00 95.31 76 ALA A O 1
ATOM 574 N N . GLN A 1 77 ? -9.031 -2.729 19.205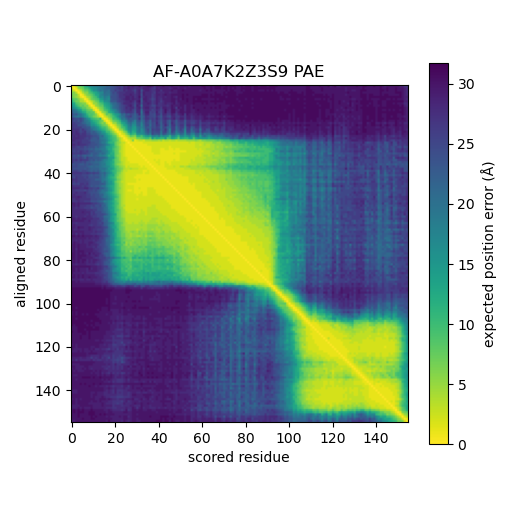 1.00 94.62 77 GLN A N 1
ATOM 575 C CA . GLN A 1 77 ? -9.221 -1.714 20.246 1.00 94.62 77 GLN A CA 1
ATOM 576 C C . GLN A 1 77 ? -10.702 -1.423 20.508 1.00 94.62 77 GLN A C 1
ATOM 578 O O . GLN A 1 77 ? -11.106 -1.306 21.665 1.00 94.62 77 GLN A O 1
ATOM 583 N N . LEU A 1 78 ? -11.527 -1.352 19.459 1.00 94.12 78 LEU A N 1
ATOM 584 C CA . LEU A 1 78 ? -12.975 -1.169 19.593 1.00 94.12 78 LEU A CA 1
ATOM 585 C C . LEU A 1 78 ? -13.629 -2.349 20.320 1.00 94.12 78 LEU A C 1
ATOM 587 O O . LEU A 1 78 ? -14.451 -2.150 21.220 1.00 94.12 78 LEU A O 1
ATOM 591 N N . LEU A 1 79 ? -13.246 -3.577 19.962 1.00 94.06 79 LEU A N 1
ATOM 592 C CA . LEU A 1 79 ? -13.735 -4.788 20.620 1.00 94.06 79 LEU A CA 1
ATOM 593 C C . LEU A 1 79 ? -13.326 -4.832 22.093 1.00 94.06 79 LEU A C 1
ATOM 595 O O . LEU A 1 79 ? -14.161 -5.129 22.949 1.00 94.06 79 LEU A O 1
ATOM 599 N N . LEU A 1 80 ? -12.076 -4.477 22.397 1.00 95.06 80 LEU A N 1
ATOM 600 C CA . LEU A 1 80 ? -11.579 -4.390 23.767 1.00 95.06 80 LEU A CA 1
ATOM 601 C C . LEU A 1 80 ? -12.358 -3.344 24.571 1.00 95.06 80 LEU A C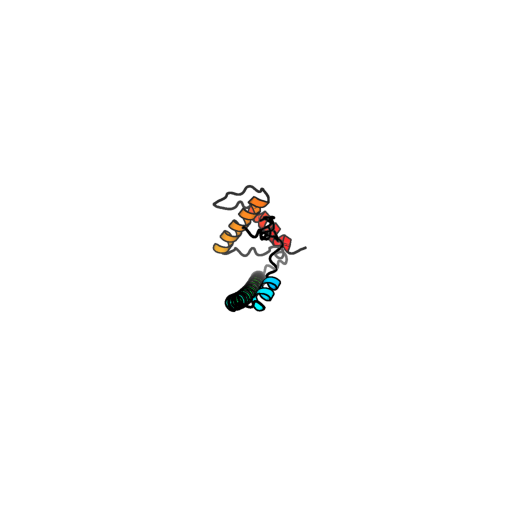 1
ATOM 603 O O . LEU A 1 80 ? -12.857 -3.660 25.649 1.00 95.06 80 LEU A O 1
ATOM 607 N N . ALA A 1 81 ? -12.557 -2.140 24.029 1.00 93.94 81 ALA A N 1
ATOM 608 C CA . ALA A 1 81 ? -13.326 -1.089 24.697 1.00 93.94 81 ALA A CA 1
ATOM 609 C C . ALA A 1 81 ? -14.771 -1.531 24.994 1.00 93.94 81 ALA A C 1
ATOM 611 O O . ALA A 1 81 ? -15.302 -1.266 26.078 1.00 93.94 81 ALA A O 1
ATOM 612 N N . ARG A 1 82 ? -15.401 -2.252 24.057 1.00 91.75 82 ARG A N 1
ATOM 613 C CA . ARG A 1 82 ? -16.741 -2.826 24.242 1.00 91.75 82 ARG A CA 1
ATOM 614 C C . ARG A 1 82 ? -16.756 -3.903 25.327 1.00 91.75 82 ARG A C 1
ATOM 616 O O . ARG A 1 82 ? -17.662 -3.905 26.161 1.00 91.75 82 ARG A O 1
ATOM 623 N N . ALA A 1 83 ? -15.762 -4.788 25.343 1.00 91.88 83 ALA A N 1
ATOM 624 C CA . ALA A 1 83 ? -15.634 -5.825 26.363 1.00 91.88 83 ALA A CA 1
ATOM 625 C C . ALA A 1 83 ? -15.424 -5.221 27.761 1.00 91.88 83 ALA A C 1
ATOM 627 O O . ALA A 1 83 ? -16.091 -5.620 28.715 1.00 91.88 83 ALA A O 1
ATOM 628 N N . GLU A 1 84 ? -14.567 -4.205 27.882 1.00 93.44 84 GLU A N 1
ATOM 629 C CA . GLU A 1 84 ? -14.359 -3.485 29.140 1.00 93.44 84 GLU A CA 1
ATOM 630 C C . GLU A 1 84 ? -15.624 -2.776 29.629 1.00 93.44 84 GLU A C 1
ATOM 632 O O . GLU A 1 84 ? -15.924 -2.802 30.824 1.00 93.44 84 GLU A O 1
ATOM 637 N N . ALA A 1 85 ? -16.379 -2.146 28.724 1.00 91.12 85 ALA A N 1
ATOM 638 C CA . ALA A 1 85 ? -17.658 -1.530 29.065 1.00 91.12 85 ALA A CA 1
ATOM 639 C C . ALA A 1 85 ? -18.654 -2.573 29.597 1.00 91.12 85 ALA A C 1
ATOM 641 O O . ALA A 1 85 ? -19.284 -2.338 30.629 1.00 91.12 85 ALA A O 1
ATOM 642 N N . GLY A 1 86 ? -18.732 -3.744 28.955 1.00 91.62 86 GLY A N 1
ATOM 643 C CA . GLY A 1 86 ? -19.539 -4.871 29.425 1.00 91.62 86 GLY A CA 1
ATOM 644 C C . GLY A 1 86 ? -19.110 -5.374 30.806 1.00 91.62 86 GLY A C 1
ATOM 645 O O . GLY A 1 86 ? -19.954 -5.570 31.678 1.00 91.62 86 GLY A O 1
ATOM 646 N N . LEU A 1 87 ? -17.802 -5.503 31.049 1.00 90.12 87 LEU A N 1
ATOM 647 C CA . LEU A 1 87 ? -17.264 -5.899 32.353 1.00 90.12 87 LEU A CA 1
ATOM 648 C C . LEU A 1 87 ? -17.601 -4.872 33.443 1.00 90.12 87 LEU A C 1
ATOM 650 O O . LEU A 1 87 ? -17.994 -5.254 34.544 1.00 90.12 87 LEU A O 1
ATOM 654 N N . ARG A 1 88 ? -17.469 -3.570 33.152 1.00 90.50 88 ARG A N 1
ATOM 655 C CA . ARG A 1 88 ? -17.853 -2.504 34.093 1.00 90.50 88 ARG A CA 1
ATOM 656 C C . ARG A 1 88 ? -19.351 -2.543 34.400 1.00 90.50 88 ARG A C 1
ATOM 658 O O . ARG A 1 88 ? -19.713 -2.442 35.567 1.00 90.50 88 ARG A O 1
ATOM 665 N N . ALA A 1 89 ? -20.203 -2.741 33.395 1.00 87.31 89 ALA A N 1
ATOM 666 C CA . ALA A 1 89 ? -21.648 -2.874 33.595 1.00 87.31 89 ALA A CA 1
ATOM 667 C C . ALA A 1 89 ? -21.999 -4.096 34.463 1.00 87.31 89 ALA A C 1
ATOM 669 O O . ALA A 1 89 ? -22.763 -3.974 35.418 1.00 87.31 89 ALA A O 1
ATOM 670 N N . ALA A 1 90 ? -21.376 -5.249 34.194 1.00 89.19 90 ALA A N 1
ATOM 671 C CA . ALA A 1 90 ? -21.571 -6.466 34.982 1.00 89.19 90 ALA A CA 1
ATOM 672 C C . ALA A 1 90 ? -21.107 -6.300 36.441 1.00 89.19 90 ALA A C 1
ATOM 674 O O . ALA A 1 90 ? -21.812 -6.711 37.359 1.00 89.19 90 ALA A O 1
ATOM 675 N N . LYS A 1 91 ? -19.953 -5.654 36.668 1.00 84.81 91 LYS A N 1
ATOM 676 C CA . LYS A 1 91 ? -19.429 -5.371 38.018 1.00 84.81 91 LYS A CA 1
ATOM 677 C C . LYS A 1 91 ? -20.301 -4.395 38.803 1.00 84.81 91 LYS A C 1
ATOM 679 O O . LYS A 1 91 ? -20.466 -4.566 40.004 1.00 84.81 91 LYS A O 1
ATOM 684 N N . ASN A 1 92 ? -20.855 -3.391 38.131 1.00 86.00 92 ASN A N 1
ATOM 685 C CA . ASN A 1 92 ? -21.671 -2.360 38.769 1.00 86.00 92 ASN A CA 1
ATOM 686 C C . ASN A 1 92 ? -23.140 -2.788 38.946 1.00 86.00 92 ASN A C 1
ATOM 688 O O . ASN A 1 92 ? -23.955 -1.980 39.382 1.00 86.00 92 ASN A O 1
ATOM 692 N N . GLY A 1 93 ? -23.494 -4.034 38.597 1.00 60.38 93 GLY A N 1
ATOM 693 C CA . GLY A 1 93 ? -24.841 -4.590 38.763 1.00 60.38 93 GLY A CA 1
ATOM 694 C C . GLY A 1 93 ? -25.914 -3.942 37.881 1.00 60.38 93 GLY A C 1
ATOM 695 O O . GLY A 1 93 ? -27.082 -4.319 37.953 1.00 60.38 93 GLY A O 1
ATOM 696 N N . THR A 1 94 ? -25.547 -2.991 37.022 1.00 55.62 94 THR A N 1
ATOM 697 C CA . THR A 1 94 ? -26.462 -2.331 36.095 1.00 55.62 94 THR A CA 1
ATOM 698 C C . THR A 1 94 ? -26.537 -3.144 34.809 1.00 55.62 94 THR A C 1
ATOM 700 O O . THR A 1 94 ? -25.938 -2.822 33.784 1.00 55.62 94 THR A O 1
ATOM 703 N N . GLY A 1 95 ? -27.294 -4.239 34.864 1.00 52.41 95 GLY A N 1
ATOM 704 C CA . GLY A 1 95 ? -27.734 -4.945 33.668 1.00 52.41 95 GLY A CA 1
ATOM 705 C C . GLY A 1 95 ? -28.584 -4.014 32.806 1.00 52.41 95 GLY A C 1
ATOM 706 O O . GLY A 1 95 ? -29.782 -3.882 33.028 1.00 52.41 95 GLY A O 1
ATOM 707 N N . SER A 1 96 ? -27.975 -3.350 31.827 1.00 44.38 96 SER A N 1
ATOM 708 C CA . SER A 1 96 ? -28.716 -2.686 30.760 1.00 44.38 96 SER A CA 1
ATOM 709 C C . SER A 1 96 ? -28.115 -3.053 29.414 1.00 44.38 96 SER A C 1
ATOM 711 O O . SER A 1 96 ? -27.070 -2.554 28.999 1.00 44.38 96 SER A O 1
ATOM 713 N N . ALA A 1 97 ? -28.831 -3.932 28.718 1.00 50.78 97 ALA A N 1
ATOM 714 C CA . ALA A 1 97 ? -28.605 -4.338 27.337 1.00 50.78 97 ALA A CA 1
ATOM 715 C C . ALA A 1 97 ? -28.840 -3.199 26.312 1.00 50.78 97 ALA A C 1
ATOM 717 O O . ALA A 1 97 ? -28.863 -3.450 25.111 1.00 50.78 97 ALA A O 1
ATOM 718 N N . ALA A 1 98 ? -29.005 -1.946 26.756 1.00 48.72 98 ALA A N 1
ATOM 719 C CA . ALA A 1 98 ? -29.379 -0.812 25.910 1.00 48.72 98 ALA A CA 1
ATOM 720 C C . ALA A 1 98 ? -28.198 0.021 25.363 1.00 48.72 98 ALA A C 1
ATOM 722 O O . ALA A 1 98 ? -28.419 0.939 24.580 1.00 48.72 98 ALA A O 1
ATOM 723 N N . ALA A 1 99 ? -26.942 -0.275 25.713 1.00 47.00 99 ALA A N 1
ATOM 724 C CA . ALA A 1 99 ? -25.785 0.525 25.277 1.00 47.00 99 ALA A CA 1
ATOM 725 C C . ALA A 1 99 ? -25.165 0.093 23.924 1.00 47.00 99 ALA A C 1
ATOM 727 O O . ALA A 1 99 ? -24.018 0.427 23.633 1.00 47.00 99 ALA A O 1
ATOM 728 N N . LEU A 1 100 ? -25.887 -0.665 23.090 1.00 49.47 100 LEU A N 1
ATOM 729 C CA . LEU A 1 100 ? -25.346 -1.266 21.859 1.00 49.47 100 LEU A CA 1
ATOM 730 C C . LEU A 1 100 ? -25.338 -0.360 20.614 1.00 49.47 100 LEU A C 1
ATOM 732 O O . LEU A 1 100 ? -24.935 -0.817 19.549 1.00 49.47 100 LEU A O 1
ATOM 736 N N . THR A 1 101 ? -25.728 0.911 20.720 1.00 51.22 101 THR A N 1
ATOM 737 C CA . THR A 1 101 ? -25.800 1.833 19.564 1.00 51.22 101 THR A CA 1
ATOM 738 C C . THR A 1 101 ? -24.765 2.959 19.579 1.00 51.22 101 THR A C 1
ATOM 740 O O . THR A 1 101 ? -24.679 3.730 18.625 1.00 51.22 101 THR A O 1
ATOM 743 N N . GLY A 1 102 ? -23.929 3.050 20.616 1.00 45.78 102 GLY A N 1
ATOM 744 C CA . GLY A 1 102 ? -22.819 3.997 20.645 1.00 45.78 102 GLY A CA 1
ATOM 745 C C . GLY A 1 102 ? -21.589 3.413 19.961 1.00 45.78 102 GLY A C 1
ATOM 746 O O . GLY A 1 102 ? -20.815 2.714 20.610 1.00 45.78 102 GLY A O 1
ATOM 747 N N . VAL A 1 103 ? -21.389 3.701 18.670 1.00 45.06 103 VAL A N 1
ATOM 748 C CA . VAL A 1 103 ? -20.072 3.528 18.032 1.00 45.06 103 VAL A CA 1
ATOM 749 C C . VAL A 1 103 ? -19.048 4.254 18.914 1.00 45.06 103 VAL A C 1
ATOM 751 O O . VAL A 1 103 ? -19.222 5.453 19.150 1.00 45.06 103 VAL A O 1
ATOM 754 N N . PRO A 1 104 ? -18.010 3.578 19.441 1.00 44.09 104 PRO A N 1
ATOM 755 C CA . PRO A 1 104 ? -16.979 4.262 20.197 1.00 44.09 104 PRO A CA 1
ATOM 756 C C . PRO A 1 104 ? -16.252 5.190 19.228 1.00 44.09 104 PRO A C 1
ATOM 758 O O . PRO A 1 104 ? -15.525 4.739 18.344 1.00 44.09 104 PRO A O 1
ATOM 761 N N . THR A 1 105 ? -16.466 6.496 19.363 1.00 52.91 105 THR A N 1
ATOM 762 C CA . THR A 1 105 ? -15.644 7.491 18.681 1.00 52.91 105 THR A CA 1
ATOM 763 C C . THR A 1 105 ? -14.263 7.410 19.319 1.00 52.91 105 THR A C 1
ATOM 765 O O . THR A 1 105 ? -14.027 8.007 20.368 1.00 52.91 105 THR A O 1
ATOM 768 N N . VAL A 1 106 ? -13.366 6.608 18.739 1.00 55.22 106 VAL A N 1
ATOM 769 C CA . VAL A 1 106 ? -11.941 6.635 19.082 1.00 55.22 106 VAL A CA 1
ATOM 770 C C . VAL A 1 106 ? -11.495 8.074 18.870 1.00 55.22 106 VAL A C 1
ATOM 772 O O . VAL A 1 106 ? -11.529 8.558 17.739 1.00 55.22 106 VAL A O 1
ATOM 775 N N . ASP A 1 107 ? -11.173 8.786 19.952 1.00 57.44 107 ASP A N 1
ATOM 776 C CA . ASP A 1 107 ? -10.716 10.167 19.850 1.00 57.44 107 ASP A CA 1
ATOM 777 C C . ASP A 1 107 ? -9.378 10.145 19.097 1.00 57.44 107 ASP A C 1
ATOM 779 O O . ASP A 1 107 ? -8.396 9.598 19.615 1.00 57.44 107 ASP A O 1
ATOM 783 N N . PRO A 1 108 ? -9.321 10.650 17.851 1.00 63.78 108 PRO A N 1
ATOM 784 C CA . PRO A 1 108 ? -8.114 10.548 17.058 1.00 63.78 108 PRO A CA 1
ATOM 785 C C . PRO A 1 108 ? -7.011 11.324 17.773 1.00 63.78 108 PRO A C 1
ATOM 787 O O . PRO A 1 108 ? -7.239 12.431 18.264 1.00 63.78 108 PRO A O 1
ATOM 790 N N . GLY A 1 109 ? -5.792 10.787 17.811 1.00 73.00 109 GLY A N 1
ATOM 791 C CA . GLY A 1 109 ? -4.655 11.524 18.363 1.00 73.00 109 GLY A CA 1
ATOM 792 C C . GLY A 1 109 ? -4.504 12.906 17.695 1.00 73.00 109 GLY A C 1
ATOM 793 O O . GLY A 1 109 ? -4.956 13.115 16.564 1.00 73.00 109 GLY A O 1
ATOM 794 N N . PRO A 1 110 ? -3.835 13.885 18.330 1.00 72.31 110 PRO A N 1
ATOM 795 C CA . PRO A 1 110 ? -3.751 15.256 17.816 1.00 72.31 110 PRO A CA 1
ATOM 796 C C . PRO A 1 110 ? -3.170 15.351 16.394 1.00 72.31 110 PRO A C 1
ATOM 798 O O . PRO A 1 110 ? -3.545 16.248 15.642 1.00 72.31 110 PRO A O 1
ATOM 801 N N . ALA A 1 111 ? -2.292 14.425 15.995 1.00 75.38 111 ALA A N 1
ATOM 802 C CA . ALA A 1 111 ? -1.790 14.328 14.623 1.00 75.38 111 ALA A CA 1
ATOM 803 C C . ALA A 1 111 ? -2.877 13.880 13.628 1.00 75.38 111 ALA A C 1
ATOM 805 O O . ALA A 1 111 ? -3.017 14.470 12.558 1.00 75.38 111 ALA A O 1
ATOM 806 N N . GLN A 1 112 ? -3.687 12.896 14.015 1.00 78.56 112 GLN A N 1
ATOM 807 C CA . GLN A 1 112 ? -4.776 12.359 13.204 1.00 78.56 112 GLN A CA 1
ATOM 808 C C . GLN A 1 112 ? -5.913 13.377 13.047 1.00 78.56 112 GLN A C 1
ATOM 810 O O . GLN A 1 112 ? -6.408 13.549 11.939 1.00 78.56 112 GLN A O 1
ATOM 815 N N . ARG A 1 113 ? -6.242 14.156 14.092 1.00 80.00 113 ARG A N 1
ATOM 816 C CA . ARG A 1 113 ? -7.217 15.266 13.993 1.00 80.00 113 ARG A CA 1
ATOM 817 C C . ARG A 1 113 ? -6.771 16.363 13.026 1.00 80.00 113 ARG A C 1
ATOM 819 O O . ARG A 1 113 ? -7.587 16.927 12.300 1.00 80.00 113 ARG A O 1
ATOM 826 N N . ARG A 1 114 ? -5.471 16.683 13.000 1.00 82.06 114 ARG A N 1
ATOM 827 C CA . ARG A 1 114 ? -4.922 17.671 12.052 1.00 82.06 114 ARG A CA 1
ATOM 828 C C . ARG A 1 114 ? -5.004 17.168 10.616 1.00 82.06 114 ARG A C 1
ATOM 830 O O . ARG A 1 114 ? -5.369 17.940 9.732 1.00 82.06 114 ARG A O 1
A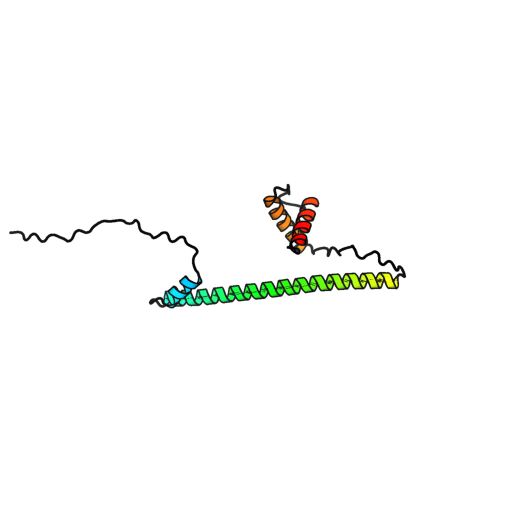TOM 837 N N . GLU A 1 115 ? -4.674 15.899 10.399 1.00 83.62 115 GLU A N 1
ATOM 838 C CA . GLU A 1 115 ? -4.753 15.263 9.085 1.00 83.62 115 GLU A CA 1
ATOM 839 C C . GLU A 1 115 ? -6.201 15.148 8.593 1.00 83.62 115 GLU A C 1
ATOM 841 O O . GLU A 1 115 ? -6.502 15.547 7.470 1.00 83.62 115 GLU A O 1
ATOM 846 N N . GLU A 1 116 ? -7.119 14.715 9.456 1.00 86.38 116 GLU A N 1
ATOM 847 C CA . GLU A 1 116 ? -8.554 14.682 9.168 1.00 86.38 116 GLU A CA 1
ATOM 848 C C . GLU A 1 116 ? -9.073 16.074 8.783 1.00 86.38 116 GLU A C 1
ATOM 850 O O . GLU A 1 116 ? -9.746 16.227 7.766 1.00 86.38 116 GLU A O 1
ATOM 855 N N . GLY A 1 117 ? -8.679 17.116 9.522 1.00 87.75 117 GLY A N 1
ATOM 856 C CA . GLY A 1 117 ? -9.033 18.492 9.185 1.00 87.75 117 GLY A CA 1
ATOM 857 C C . GLY A 1 117 ? -8.475 18.956 7.834 1.00 87.75 117 GLY A C 1
ATOM 858 O O . GLY A 1 117 ? -9.136 19.717 7.131 1.00 87.75 117 GLY A O 1
ATOM 859 N N . ARG A 1 118 ? -7.276 18.513 7.428 1.00 87.56 118 ARG A N 1
ATOM 860 C CA . ARG A 1 118 ? -6.740 18.807 6.083 1.00 87.56 118 ARG A CA 1
ATOM 861 C C . ARG A 1 118 ? -7.590 18.162 4.992 1.00 87.56 118 ARG A C 1
ATOM 863 O O . ARG A 1 118 ? -7.971 18.850 4.046 1.00 87.56 118 ARG A O 1
ATOM 870 N N . ARG A 1 119 ? -7.931 16.884 5.155 1.00 88.81 119 ARG A N 1
ATOM 871 C CA . ARG A 1 119 ? -8.757 16.138 4.192 1.00 88.81 119 ARG A CA 1
ATOM 872 C C . ARG A 1 119 ? -10.171 16.700 4.093 1.00 88.81 119 ARG A C 1
ATOM 874 O O . ARG A 1 119 ? -10.668 16.893 2.989 1.00 88.81 119 ARG A O 1
ATOM 881 N N . ALA A 1 120 ? -10.772 17.055 5.227 1.00 87.12 120 ALA A N 1
ATOM 882 C CA . ALA A 1 120 ? -12.089 17.678 5.270 1.00 87.12 120 ALA A CA 1
ATOM 883 C C . ALA A 1 120 ? -12.118 19.038 4.547 1.00 87.12 120 ALA A C 1
ATOM 885 O O . ALA A 1 120 ? -13.082 19.314 3.842 1.00 87.12 120 ALA A O 1
ATOM 886 N N . ARG A 1 121 ? -11.058 19.862 4.645 1.00 90.62 121 ARG A N 1
ATOM 887 C CA . ARG A 1 121 ? -10.952 21.132 3.892 1.00 90.62 121 ARG A CA 1
ATOM 888 C C . ARG A 1 121 ? -10.843 20.917 2.386 1.00 90.62 121 ARG A C 1
ATOM 890 O O . ARG A 1 121 ? -11.539 21.585 1.629 1.00 90.62 121 ARG A O 1
ATOM 897 N N . ALA A 1 122 ? -9.980 19.995 1.960 1.00 88.38 122 ALA A N 1
ATOM 898 C CA . ALA A 1 122 ? -9.823 19.670 0.543 1.00 88.38 122 ALA A CA 1
ATOM 899 C C . ALA A 1 122 ? -11.136 19.138 -0.047 1.00 88.38 122 ALA A C 1
ATOM 901 O O . ALA A 1 122 ? -11.544 19.533 -1.137 1.00 88.38 122 ALA A O 1
ATOM 902 N N . TRP A 1 123 ? -11.838 18.300 0.718 1.00 90.00 123 TRP A N 1
ATOM 903 C CA . TRP A 1 123 ? -13.159 17.829 0.342 1.00 90.00 123 TRP A CA 1
ATOM 904 C C . TRP A 1 123 ? -14.175 18.971 0.250 1.00 90.00 123 TRP A C 1
ATOM 906 O O . TRP A 1 123 ? -14.820 19.109 -0.786 1.00 90.00 123 TRP A O 1
ATOM 916 N N . ALA A 1 124 ? -14.269 19.815 1.280 1.00 88.44 124 ALA A N 1
ATOM 917 C CA . ALA A 1 124 ? -15.196 20.943 1.315 1.00 88.44 124 ALA A CA 1
ATOM 918 C C . ALA A 1 124 ? -15.045 21.849 0.086 1.00 88.44 124 ALA A C 1
ATOM 920 O O . ALA A 1 124 ? -16.053 22.164 -0.546 1.00 88.44 124 ALA A O 1
ATOM 921 N N . ALA A 1 125 ? -13.801 22.149 -0.310 1.00 85.88 125 ALA A N 1
ATOM 922 C CA . ALA A 1 125 ? -13.488 22.921 -1.512 1.00 85.88 125 ALA A CA 1
ATOM 923 C C . ALA A 1 125 ? -14.025 22.271 -2.802 1.00 85.88 125 ALA A C 1
ATOM 925 O O . ALA A 1 125 ? -14.528 22.976 -3.669 1.00 85.88 125 ALA A O 1
ATOM 926 N N . SER A 1 126 ? -13.984 20.937 -2.914 1.00 84.25 126 SER A N 1
ATOM 927 C CA . SER A 1 126 ? -14.530 20.214 -4.076 1.00 84.25 126 SER A CA 1
ATOM 928 C C . SER A 1 126 ? -16.062 20.115 -4.096 1.00 84.25 126 SER A C 1
ATOM 930 O O . SER A 1 126 ? -16.651 19.992 -5.162 1.00 84.25 126 SER A O 1
ATOM 932 N N . THR A 1 127 ? -16.716 20.175 -2.932 1.00 84.44 127 THR A N 1
ATOM 933 C CA . THR A 1 127 ? -18.189 20.138 -2.800 1.00 84.44 127 THR A CA 1
ATOM 934 C C . THR A 1 127 ? -18.842 21.520 -2.727 1.00 84.44 127 THR A C 1
ATOM 936 O O . THR A 1 127 ? -20.063 21.598 -2.646 1.00 84.44 127 THR A O 1
ATOM 939 N N . GLY A 1 128 ? -18.058 22.603 -2.718 1.00 82.19 128 GLY A N 1
ATOM 940 C CA . GLY A 1 128 ? -18.571 23.967 -2.550 1.00 82.19 128 GLY A CA 1
ATOM 941 C C . GLY A 1 128 ? -19.073 24.281 -1.133 1.00 82.19 128 GLY A C 1
ATOM 942 O O . GLY A 1 128 ? -19.852 25.212 -0.952 1.00 82.19 128 GLY A O 1
ATOM 943 N N . LEU A 1 129 ? -18.649 23.511 -0.124 1.00 84.25 129 LEU A N 1
ATOM 944 C CA . LEU A 1 129 ? -18.969 23.784 1.279 1.00 84.25 129 LEU A CA 1
ATOM 94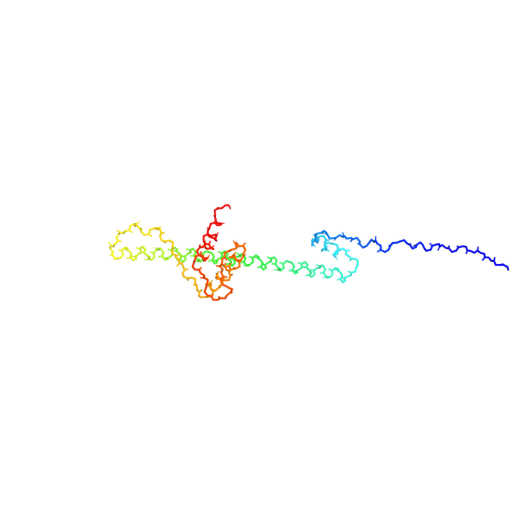5 C C . LEU A 1 129 ? -18.032 24.864 1.826 1.00 84.25 129 LEU A C 1
ATOM 947 O O . LEU A 1 129 ? -16.811 24.771 1.679 1.00 84.25 129 LEU A O 1
ATOM 951 N N . GLU A 1 130 ? -18.601 25.865 2.497 1.00 81.50 130 GLU A N 1
ATOM 952 C CA . GLU A 1 130 ? -17.832 26.962 3.078 1.00 81.50 130 GLU A CA 1
ATOM 953 C C . GLU A 1 130 ? -16.967 26.455 4.239 1.00 81.50 130 GLU A C 1
ATOM 955 O O . GLU A 1 130 ? -17.453 25.977 5.266 1.00 81.50 130 GLU A O 1
ATOM 960 N N . CYS A 1 131 ? -15.648 26.535 4.065 1.00 84.88 131 CYS A N 1
ATOM 961 C CA . CYS A 1 131 ? -14.695 26.116 5.077 1.00 84.88 131 CYS A CA 1
ATOM 962 C C . CYS A 1 131 ? -13.493 27.070 5.111 1.00 84.88 131 CYS A C 1
ATOM 964 O O . CYS A 1 131 ? -12.888 27.328 4.068 1.00 84.88 131 CYS A O 1
ATOM 966 N N . PRO A 1 132 ? -13.078 27.559 6.294 1.00 83.56 132 PRO A N 1
ATOM 967 C CA . PRO A 1 132 ? -11.916 28.427 6.412 1.00 83.56 132 PRO A CA 1
ATOM 968 C C . PRO A 1 132 ? -10.630 27.700 5.999 1.00 83.56 132 PRO A C 1
ATOM 970 O O . PRO A 1 132 ? -10.381 26.551 6.382 1.00 83.56 132 PRO A O 1
ATOM 973 N N . ALA A 1 133 ? -9.773 28.407 5.258 1.00 74.25 133 ALA A N 1
ATOM 974 C CA . ALA A 1 133 ? -8.503 27.880 4.753 1.00 74.25 133 ALA A CA 1
ATOM 975 C C . ALA A 1 133 ? -7.510 27.511 5.874 1.00 74.25 133 ALA A C 1
ATOM 977 O O . ALA A 1 133 ? -6.638 26.660 5.691 1.00 74.25 133 ALA A O 1
ATOM 978 N N . ARG A 1 134 ? -7.634 28.139 7.051 1.00 76.94 134 ARG A N 1
ATOM 979 C CA . ARG A 1 134 ? -6.786 27.917 8.234 1.00 76.94 134 ARG A CA 1
ATOM 980 C C . ARG A 1 134 ? -7.638 27.887 9.505 1.00 76.94 134 ARG A C 1
ATOM 982 O O . ARG A 1 134 ? -8.722 28.452 9.534 1.00 76.94 134 ARG A O 1
ATOM 989 N N . GLY A 1 135 ? -7.132 27.252 10.563 1.00 81.25 135 GLY A N 1
ATOM 990 C CA . GLY A 1 135 ? -7.803 27.205 11.870 1.00 81.25 135 GLY A CA 1
ATOM 991 C C . GLY A 1 135 ? -8.698 25.980 12.072 1.00 81.25 135 GLY A C 1
ATOM 992 O O . GLY A 1 135 ? -8.450 24.926 11.494 1.00 81.25 135 GLY A O 1
ATOM 993 N N . ILE A 1 136 ? -9.704 26.081 12.937 1.00 81.38 136 ILE A N 1
ATOM 994 C CA . ILE A 1 136 ? -10.591 24.959 13.284 1.00 81.38 136 ILE A CA 1
ATOM 995 C C . ILE A 1 136 ? -11.571 24.704 12.129 1.00 81.38 136 ILE A C 1
ATOM 997 O O . ILE A 1 136 ? -12.176 25.638 11.612 1.00 81.38 136 ILE A O 1
ATOM 1001 N N . VAL A 1 137 ? -11.720 23.442 11.714 1.00 85.25 137 VAL A N 1
ATOM 1002 C CA . VAL A 1 137 ? -12.712 23.060 10.695 1.00 85.25 137 VAL A CA 1
ATOM 1003 C C . VAL A 1 137 ? -14.103 23.063 11.337 1.00 85.25 137 VAL A C 1
ATOM 1005 O O . VAL A 1 137 ? -14.260 22.467 12.406 1.00 85.25 137 VAL A O 1
ATOM 1008 N N . PRO A 1 138 ? -15.114 23.698 10.718 1.00 86.75 138 PRO A N 1
ATOM 1009 C CA . PRO A 1 138 ? -16.471 23.697 11.241 1.00 86.75 138 PRO A CA 1
ATOM 1010 C C . PRO A 1 138 ? -17.004 22.275 11.438 1.00 86.75 138 PRO A C 1
ATOM 1012 O O . PRO A 1 138 ? -16.829 21.401 10.586 1.00 86.75 138 PRO A O 1
ATOM 1015 N N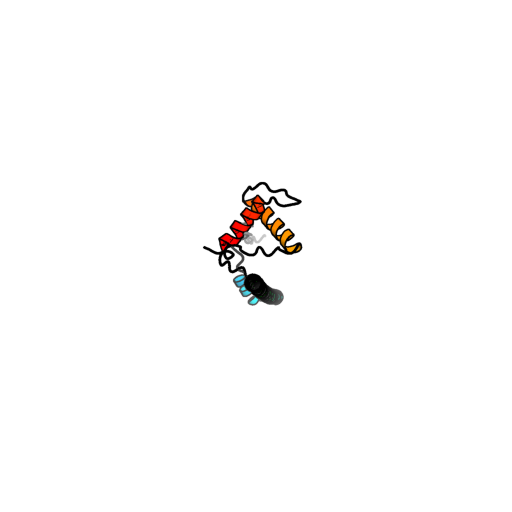 . LYS A 1 139 ? -17.697 22.047 12.559 1.00 83.94 139 LYS A N 1
ATOM 1016 C CA . LYS A 1 139 ? -18.204 20.719 12.936 1.00 83.94 139 LYS A CA 1
ATOM 1017 C C . LYS A 1 139 ? -19.099 20.102 11.856 1.00 83.94 139 LYS A C 1
ATOM 1019 O O . LYS A 1 139 ? -18.967 18.922 11.565 1.00 83.94 139 LYS A O 1
ATOM 1024 N N . HIS A 1 140 ? -19.945 20.907 11.213 1.00 82.94 140 HIS A N 1
ATOM 1025 C CA . HIS A 1 140 ? -20.842 20.435 10.157 1.00 82.94 140 HIS A CA 1
ATOM 1026 C C . HIS A 1 140 ? -20.087 19.891 8.928 1.00 82.94 140 HIS A C 1
ATOM 1028 O O . HIS A 1 140 ? -20.521 18.900 8.345 1.00 82.94 140 HIS A O 1
ATOM 1034 N N . VAL A 1 141 ? -18.935 20.480 8.577 1.00 85.69 141 VAL A N 1
ATOM 1035 C CA . VAL A 1 141 ? -18.062 19.999 7.493 1.00 85.69 141 VAL A CA 1
ATOM 1036 C C . VAL A 1 141 ? -17.390 18.685 7.890 1.00 85.69 141 VAL A C 1
ATOM 1038 O O . VAL A 1 141 ? -17.373 17.744 7.100 1.00 85.69 141 VAL A O 1
ATOM 1041 N N . LEU A 1 142 ? -16.876 18.585 9.121 1.00 86.94 142 LEU A N 1
ATOM 1042 C CA . LEU A 1 142 ? -16.268 17.349 9.630 1.00 86.94 142 LEU A CA 1
ATOM 1043 C C . LEU A 1 142 ? -17.272 16.196 9.706 1.00 86.94 142 LEU A C 1
ATOM 1045 O O . LEU A 1 142 ? -16.956 15.087 9.286 1.00 86.94 142 LEU A O 1
ATOM 1049 N N . ASP A 1 143 ? -18.483 16.448 10.197 1.00 85.31 143 ASP A N 1
ATOM 1050 C CA . ASP A 1 143 ? -19.520 15.421 10.304 1.00 85.31 143 ASP A CA 1
ATOM 1051 C C . ASP A 1 143 ? -19.973 14.943 8.917 1.00 85.31 143 ASP A C 1
ATOM 1053 O O . ASP A 1 143 ? -20.170 13.747 8.706 1.00 85.31 143 ASP A O 1
ATOM 1057 N N . ALA A 1 144 ? -20.085 15.849 7.942 1.00 85.19 144 ALA A N 1
ATOM 1058 C CA . ALA A 1 144 ? -20.411 15.480 6.569 1.00 85.19 144 ALA A CA 1
ATOM 1059 C C . ALA A 1 144 ? -19.267 14.702 5.887 1.00 85.19 144 ALA A C 1
ATOM 1061 O O . ALA A 1 144 ? -19.526 13.695 5.224 1.00 85.19 144 ALA A O 1
ATOM 1062 N N . TYR A 1 145 ? -18.011 15.088 6.135 1.00 86.25 145 TYR A N 1
ATOM 1063 C CA . TYR A 1 145 ? -16.831 14.348 5.681 1.00 86.25 145 TYR A CA 1
ATOM 1064 C C . TYR A 1 145 ? -16.780 12.936 6.283 1.00 86.25 145 TYR A C 1
ATOM 1066 O O . TYR A 1 145 ? -16.564 11.969 5.558 1.00 86.25 145 TYR A O 1
ATOM 1074 N N . ARG A 1 146 ? -17.041 12.792 7.588 1.00 86.88 146 ARG A N 1
ATOM 1075 C CA . ARG A 1 146 ? -17.085 11.492 8.280 1.00 86.88 146 ARG A CA 1
ATOM 1076 C C . ARG A 1 146 ? -18.222 10.609 7.784 1.00 86.88 146 ARG A C 1
ATOM 1078 O O . ARG A 1 146 ? -18.008 9.421 7.574 1.00 86.88 146 ARG A O 1
ATOM 1085 N N . ARG A 1 147 ? -19.409 11.175 7.537 1.00 83.81 147 ARG A N 1
ATOM 1086 C CA . ARG A 1 147 ? -20.522 10.441 6.909 1.00 83.81 147 ARG A CA 1
ATOM 1087 C C . ARG A 1 147 ? -20.144 9.927 5.523 1.00 83.81 147 ARG A C 1
ATOM 1089 O O . ARG A 1 147 ? -20.406 8.768 5.236 1.00 83.81 147 ARG A O 1
ATOM 1096 N N . ARG A 1 148 ? -19.475 10.743 4.701 1.00 84.50 148 ARG A N 1
ATOM 1097 C CA . ARG A 1 148 ? -18.944 10.305 3.400 1.00 84.50 148 ARG A CA 1
ATOM 1098 C C . ARG A 1 148 ? -17.891 9.204 3.558 1.00 84.50 148 ARG A C 1
ATOM 1100 O O . ARG A 1 148 ? -17.940 8.214 2.841 1.00 84.50 148 ARG A O 1
ATOM 1107 N N . ALA A 1 149 ? -16.936 9.386 4.467 1.00 78.38 149 ALA A N 1
ATOM 1108 C CA . ALA A 1 149 ? -15.840 8.444 4.681 1.00 78.38 149 ALA A CA 1
ATOM 1109 C C . ALA A 1 149 ? -16.331 7.085 5.206 1.00 78.38 149 ALA A C 1
ATOM 1111 O O . ALA A 1 149 ? -15.799 6.056 4.807 1.00 78.38 149 ALA A O 1
ATOM 1112 N N . ASN A 1 150 ? -17.368 7.078 6.047 1.00 67.44 150 ASN A N 1
ATOM 1113 C CA . ASN A 1 150 ? -17.965 5.859 6.595 1.00 67.44 150 ASN A CA 1
ATOM 1114 C C . ASN A 1 150 ? -19.018 5.239 5.658 1.00 67.44 150 ASN A C 1
ATOM 1116 O O . ASN A 1 150 ? -19.193 4.028 5.664 1.00 67.44 150 ASN A O 1
ATOM 1120 N N . GLY A 1 151 ? -19.701 6.053 4.847 1.00 54.91 151 GLY A N 1
ATOM 1121 C CA . GLY A 1 151 ? -20.702 5.613 3.869 1.00 54.91 151 GLY A CA 1
ATOM 1122 C C . GLY A 1 151 ? -20.118 5.070 2.560 1.00 54.91 151 GLY A C 1
ATOM 1123 O O . GLY A 1 151 ? -20.871 4.612 1.715 1.00 54.91 151 GLY A O 1
ATOM 1124 N N . GLY A 1 152 ? -18.793 5.107 2.379 1.00 46.53 152 GLY A N 1
ATOM 1125 C CA . GLY A 1 152 ? -18.096 4.468 1.255 1.00 46.53 152 GLY A CA 1
ATOM 1126 C C . GLY A 1 152 ? -17.745 2.991 1.481 1.00 46.53 152 GLY A C 1
ATOM 1127 O O . GLY A 1 152 ? -17.002 2.436 0.681 1.00 46.53 152 GLY A O 1
ATOM 1128 N N . ASN A 1 153 ? -18.222 2.375 2.571 1.00 40.25 153 ASN A N 1
ATOM 1129 C CA . ASN A 1 153 ? -18.033 0.949 2.875 1.00 40.25 153 ASN A CA 1
ATOM 1130 C C . ASN A 1 153 ? -19.283 0.095 2.559 1.00 40.25 153 ASN A C 1
ATOM 1132 O O . ASN A 1 153 ? -19.310 -1.093 2.862 1.00 40.25 153 ASN A O 1
ATOM 1136 N N . GLU A 1 154 ? -20.312 0.697 1.955 1.00 38.31 154 GLU A N 1
ATOM 1137 C CA . GLU A 1 154 ? -21.486 0.016 1.396 1.00 38.31 154 GLU A CA 1
ATOM 1138 C C . GLU A 1 154 ? -21.765 0.567 -0.014 1.00 38.31 154 GLU A C 1
ATOM 1140 O O . GLU A 1 154 ? -22.628 1.423 -0.193 1.00 38.31 154 GLU A O 1
ATOM 1145 N N . ALA A 1 155 ? -20.984 0.121 -1.002 1.00 33.44 155 ALA A N 1
ATOM 1146 C CA . ALA A 1 155 ? -21.337 0.079 -2.428 1.00 33.44 155 ALA A CA 1
ATOM 1147 C C . ALA A 1 155 ? -20.300 -0.750 -3.194 1.00 33.44 155 ALA A C 1
ATOM 1149 O O . ALA A 1 155 ? -19.100 -0.396 -3.120 1.00 33.44 155 ALA A O 1
#

Sequence (155 aa):
MIEIVPEPVIDTTDPESIDAHDDVLDVDALLAWGAAHPTATIRTLAERTAQGLARLAEHRARARAVDAAQARLIEAQLLLARAEAGLRAAKNGTGSAAALTGVPTVDPGPAQRREEGRRARAWAASTGLECPARGIVPKHVLDAYRRRANGGNEA

Secondary structure (DSSP, 8-state):
----PPPP------S-------S---HHHHHHHHHH-SSHHHHHHHHHHHHHHHHHHHHHHHHHHHHHHHHHHHHHHHHHHHHHHHHHHHHTT---TT-TT--------HHHHHHHHHHHHHHHHHHT----SSSPPPHHHHHHHHHHHHHTT--